Protein AF-A0A3B0RYG4-F1 (afdb_monomer_lite)

Secondary structure (DSSP, 8-state):
-B--EEEEEBPTTSEEEPPHHHHHHTTT-TTSEEEEEE-TTSSSEEEE-HHHHHHHHHHHHTT-TT-HHHHHHIIIIIIT-EEEE--TTSEEE--HHHHHHTT-SSEEEEEE-BS-EEEEEGGGHHHHHHHHHHHHHHHTTSHHHHHHTT-TTHHHHHHHT-HHHHHHHH----

InterPro domains:
  IPR003444 Transcriptional regulator MraZ [MF_01008] (1-163)
  IPR003444 Transcriptional regulator MraZ [PTHR34701] (1-147)
  IPR007159 SpoVT-AbrB domain [PS51740] (5-58)
  IPR007159 SpoVT-AbrB domain [PS51740] (81-124)
  IPR020603 MraZ domain [PF02381] (78-132)
  IPR035642 MraZ, N-terminal [cd16320] (3-63)
  IPR035644 MraZ, C-terminal [cd16321] (77-132)
  IPR037914 SpoVT-AbrB domain superfamily [SSF89447] (1-137)
  IPR038619 MraZ superfamily [G3DSA:3.40.1550.20] (1-143)

Radius of gyration: 18.07 Å; chains: 1; bounding box: 39×47×50 Å

Structure (mmCIF, N/CA/C/O backbone):
data_AF-A0A3B0RYG4-F1
#
_entry.id   AF-A0A3B0RYG4-F1
#
loop_
_atom_site.group_PDB
_atom_site.id
_atom_site.type_symbol
_atom_site.label_atom_id
_atom_site.label_alt_id
_atom_site.label_comp_id
_atom_site.label_asym_id
_atom_site.label_entity_id
_atom_site.label_seq_id
_atom_site.pdbx_PDB_ins_code
_atom_site.Cartn_x
_atom_site.Cartn_y
_atom_site.Cartn_z
_atom_site.occupancy
_atom_site.B_iso_or_equiv
_atom_site.auth_seq_id
_atom_site.auth_comp_id
_atom_site.auth_asym_id
_atom_site.auth_atom_id
_atom_site.pdbx_PDB_model_num
ATOM 1 N N . MET A 1 1 ? -9.842 -7.955 -8.993 1.00 92.12 1 MET A N 1
ATOM 2 C CA . MET A 1 1 ? -9.157 -6.671 -9.246 1.00 92.12 1 MET A CA 1
ATOM 3 C C . MET A 1 1 ? -9.523 -5.687 -8.142 1.00 92.12 1 MET A C 1
ATOM 5 O O . MET A 1 1 ? -10.705 -5.576 -7.839 1.00 92.12 1 MET A O 1
ATOM 9 N N . PHE A 1 2 ? -8.548 -5.007 -7.539 1.00 97.50 2 PHE A N 1
ATOM 10 C CA . PHE A 1 2 ? -8.766 -3.972 -6.526 1.00 97.50 2 PHE A CA 1
ATOM 11 C C . PHE A 1 2 ? -9.125 -2.642 -7.195 1.00 97.50 2 PHE A C 1
ATOM 13 O O . PHE A 1 2 ? -8.324 -2.067 -7.930 1.00 97.50 2 PHE A O 1
ATOM 20 N N . ILE A 1 3 ? -10.334 -2.157 -6.937 1.00 97.00 3 ILE A N 1
ATOM 21 C CA . ILE A 1 3 ? -10.859 -0.879 -7.437 1.00 97.00 3 ILE A CA 1
ATOM 22 C C . ILE A 1 3 ? -11.580 -0.156 -6.306 1.00 97.00 3 ILE A C 1
ATOM 24 O O . ILE A 1 3 ? -11.912 -0.792 -5.309 1.00 97.00 3 ILE A O 1
ATOM 28 N N . SER A 1 4 ? -11.908 1.124 -6.498 1.00 96.31 4 SER A N 1
ATOM 29 C CA . SER A 1 4 ? -12.514 2.035 -5.508 1.00 96.31 4 SER A CA 1
ATOM 30 C C . SER A 1 4 ? -11.571 2.493 -4.396 1.00 96.31 4 SER A C 1
ATOM 32 O O . SER A 1 4 ? -10.550 1.859 -4.121 1.00 96.31 4 SER A O 1
ATOM 34 N N . THR A 1 5 ? -11.958 3.597 -3.758 1.00 97.56 5 THR A N 1
ATOM 35 C CA . THR A 1 5 ? -11.273 4.211 -2.621 1.00 97.56 5 THR A CA 1
ATOM 36 C C . THR A 1 5 ? -12.175 4.155 -1.392 1.00 97.56 5 THR A C 1
ATOM 38 O O . THR A 1 5 ? -13.369 4.431 -1.500 1.00 97.56 5 THR A O 1
ATOM 41 N N . SER A 1 6 ? -11.638 3.794 -0.223 1.00 97.75 6 SER A N 1
ATOM 42 C CA . SER A 1 6 ? -12.413 3.799 1.030 1.00 97.75 6 SER A CA 1
ATOM 43 C C . SER A 1 6 ? -11.548 4.057 2.260 1.00 97.75 6 SER A C 1
ATOM 45 O O . SER A 1 6 ? -10.409 3.599 2.338 1.00 97.75 6 SER A O 1
ATOM 47 N N . GLU A 1 7 ? -12.107 4.780 3.226 1.00 98.19 7 GLU A N 1
ATOM 48 C CA . GLU A 1 7 ? -11.446 5.158 4.475 1.00 98.19 7 GLU A CA 1
ATOM 49 C C . GLU A 1 7 ? -11.857 4.229 5.625 1.00 98.19 7 GLU A C 1
ATOM 51 O O . GLU A 1 7 ? -13.032 3.890 5.774 1.00 98.19 7 GLU A O 1
ATOM 56 N N . HIS A 1 8 ? -10.889 3.841 6.458 1.00 98.31 8 HIS A N 1
ATOM 57 C CA . HIS A 1 8 ? -11.088 2.958 7.606 1.00 98.31 8 HIS A CA 1
ATOM 58 C C . HIS A 1 8 ? -10.307 3.458 8.821 1.00 98.31 8 HIS A C 1
ATOM 60 O O . HIS A 1 8 ? -9.165 3.903 8.707 1.00 98.31 8 HIS A O 1
ATOM 66 N N . GLY A 1 9 ? -10.914 3.368 10.005 1.00 98.38 9 GLY A N 1
ATOM 67 C CA . GLY A 1 9 ? -10.249 3.711 11.261 1.00 98.38 9 GLY A CA 1
ATOM 68 C C . GLY A 1 9 ? -9.142 2.718 11.629 1.00 98.38 9 GLY A C 1
ATOM 69 O O . GLY A 1 9 ? -9.261 1.517 11.381 1.00 98.38 9 GLY A O 1
ATOM 70 N N . VAL A 1 10 ? -8.086 3.232 12.253 1.00 98.50 10 VAL A N 1
ATOM 71 C CA . VAL A 1 10 ? -6.998 2.464 12.864 1.00 98.50 10 VAL A CA 1
ATOM 72 C C . VAL A 1 10 ? -7.269 2.404 14.361 1.00 98.50 10 VAL A C 1
ATOM 74 O O . VAL A 1 10 ? -7.387 3.440 15.016 1.00 98.50 10 VAL A O 1
ATOM 77 N N . ASP A 1 11 ? -7.410 1.200 14.908 1.00 97.38 11 ASP A N 1
ATOM 78 C CA . ASP A 1 11 ? -7.663 1.041 16.340 1.00 97.38 11 ASP A CA 1
ATOM 79 C C . ASP A 1 11 ? -6.377 1.087 17.187 1.00 97.38 11 ASP A C 1
ATOM 81 O O . ASP A 1 11 ? -5.258 1.097 16.675 1.00 97.38 11 ASP A O 1
ATOM 85 N N . ALA A 1 12 ? -6.528 1.080 18.515 1.00 96.56 12 ALA A N 1
ATOM 86 C CA . ALA A 1 12 ? -5.410 1.147 19.462 1.00 96.56 12 ALA A CA 1
ATOM 87 C C . ALA A 1 12 ? -4.418 -0.034 19.372 1.00 96.56 12 ALA A C 1
ATOM 89 O O . ALA A 1 12 ? -3.335 0.028 19.950 1.00 96.56 12 ALA A O 1
ATOM 90 N N . LYS A 1 13 ? -4.780 -1.116 18.673 1.00 97.56 13 LYS A N 1
ATOM 91 C CA . LYS A 1 13 ? -3.918 -2.275 18.409 1.00 97.56 13 LYS A CA 1
ATOM 92 C C . LYS A 1 13 ? -3.347 -2.242 16.989 1.00 97.56 13 LYS A C 1
ATOM 94 O O . LYS A 1 13 ? -2.873 -3.268 16.512 1.00 97.56 13 LYS A O 1
ATOM 99 N N . ASN A 1 14 ? -3.388 -1.087 16.322 1.00 98.00 14 ASN A N 1
ATOM 100 C CA . ASN A 1 14 ? -2.971 -0.894 14.934 1.00 98.00 14 ASN A CA 1
ATOM 101 C C . ASN A 1 14 ? -3.767 -1.750 13.937 1.00 98.00 14 ASN A C 1
ATOM 103 O O . ASN A 1 14 ? -3.259 -2.083 12.861 1.00 98.00 14 ASN A O 1
ATOM 107 N N . ARG A 1 15 ? -5.002 -2.142 14.283 1.00 98.25 15 ARG A N 1
ATOM 108 C CA . ARG A 1 15 ? -5.839 -2.918 13.370 1.00 98.25 15 ARG A CA 1
ATOM 109 C C . ARG A 1 15 ? -6.651 -2.013 12.469 1.00 98.25 15 ARG A C 1
ATOM 111 O O . ARG A 1 15 ? -7.201 -1.012 12.926 1.00 98.25 15 ARG A O 1
ATOM 118 N N . VAL A 1 16 ? -6.766 -2.417 11.210 1.00 98.44 16 VAL A N 1
ATOM 119 C CA . VAL A 1 16 ? -7.515 -1.694 10.179 1.00 98.44 16 VAL A CA 1
ATOM 120 C C . VAL A 1 16 ? -8.401 -2.673 9.425 1.00 98.44 16 VAL A C 1
ATOM 122 O O . VAL A 1 16 ? -7.955 -3.761 9.057 1.00 98.44 16 VAL A O 1
ATOM 125 N N . SER A 1 17 ? -9.657 -2.296 9.197 1.00 98.38 17 SER A N 1
ATOM 126 C CA . SER A 1 17 ? -10.571 -3.059 8.346 1.00 98.38 17 SER A CA 1
ATOM 127 C C . SER A 1 17 ? -10.122 -2.987 6.893 1.00 98.38 17 SER A C 1
ATOM 129 O O . SER A 1 17 ? -9.985 -1.902 6.337 1.00 98.38 17 SER A O 1
ATOM 131 N N . VAL A 1 18 ? -9.919 -4.144 6.265 1.00 98.25 18 VAL A N 1
ATOM 132 C CA . VAL A 1 18 ? -9.677 -4.203 4.818 1.00 98.25 18 VAL A CA 1
ATOM 133 C C . VAL A 1 18 ? -11.028 -4.131 4.106 1.00 98.25 18 VAL A C 1
ATOM 135 O O . VAL A 1 18 ? -11.957 -4.801 4.560 1.00 98.25 18 VAL A O 1
ATOM 138 N N . PRO A 1 19 ? -11.199 -3.363 3.015 1.00 98.25 19 PRO A N 1
ATOM 139 C CA . PRO A 1 19 ? -12.491 -3.239 2.342 1.00 98.25 19 PRO A CA 1
ATOM 140 C C . PRO A 1 19 ? -13.082 -4.603 1.963 1.00 98.25 19 PRO A C 1
ATOM 142 O O . PRO A 1 19 ? -12.374 -5.486 1.476 1.00 98.25 19 PRO A O 1
ATOM 145 N N . ALA A 1 20 ? -14.392 -4.792 2.148 1.00 97.38 20 ALA A N 1
ATOM 146 C CA . ALA A 1 20 ? -15.041 -6.074 1.848 1.00 97.38 20 ALA A CA 1
ATOM 147 C C . ALA A 1 20 ? -14.882 -6.480 0.372 1.00 97.38 20 ALA A C 1
ATOM 149 O O . ALA A 1 20 ? -14.663 -7.654 0.076 1.00 97.38 20 ALA A O 1
ATOM 150 N N . SER A 1 21 ? -14.920 -5.504 -0.541 1.00 97.38 21 SER A N 1
ATOM 151 C CA . SER A 1 21 ? -14.644 -5.701 -1.967 1.00 97.38 21 SER A CA 1
ATOM 152 C C . SER A 1 21 ? -13.215 -6.184 -2.226 1.00 97.38 21 SER A C 1
ATOM 154 O O . SER A 1 21 ? -13.008 -6.994 -3.120 1.00 97.38 21 SER A O 1
ATOM 156 N N . TYR A 1 22 ? -12.235 -5.760 -1.425 1.00 97.75 22 TYR A N 1
ATOM 157 C CA . TYR A 1 22 ? -10.838 -6.177 -1.574 1.00 97.75 22 TYR A CA 1
ATOM 158 C C . TYR A 1 22 ? -10.649 -7.594 -1.044 1.00 97.75 22 TYR A C 1
ATOM 160 O O . TYR A 1 22 ? -10.038 -8.420 -1.711 1.00 97.75 22 TYR A O 1
ATOM 168 N N . ARG A 1 23 ? -11.254 -7.918 0.106 1.00 96.94 23 ARG A N 1
ATOM 169 C CA . ARG A 1 23 ? -11.275 -9.301 0.609 1.00 96.94 23 ARG A CA 1
ATOM 170 C C . ARG A 1 23 ? -11.953 -10.252 -0.377 1.00 96.94 23 ARG A C 1
ATOM 172 O O . ARG A 1 23 ? -11.516 -11.381 -0.540 1.00 96.94 23 ARG A O 1
ATOM 179 N N . ALA A 1 24 ? -12.991 -9.798 -1.084 1.00 95.88 24 ALA A N 1
ATOM 180 C CA . ALA A 1 24 ? -13.630 -10.597 -2.127 1.00 95.88 24 ALA A CA 1
ATOM 181 C C . ALA A 1 24 ? -12.682 -10.924 -3.297 1.00 95.88 24 ALA A C 1
ATOM 183 O O . ALA A 1 24 ? -12.781 -12.014 -3.850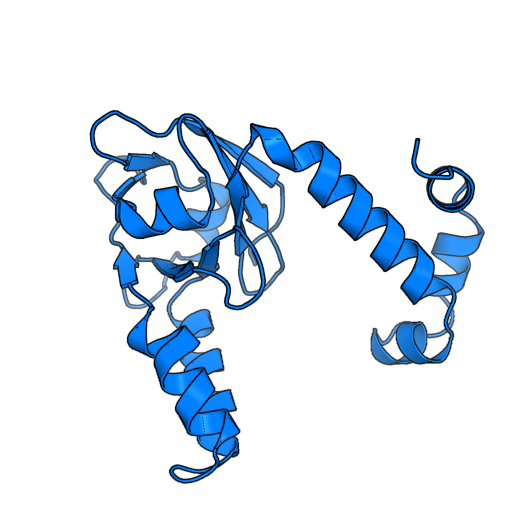 1.00 95.88 24 ALA A O 1
ATOM 184 N N . VAL A 1 25 ? -11.751 -10.024 -3.639 1.00 95.19 25 VAL A N 1
ATOM 185 C CA . VAL A 1 25 ? -10.721 -10.261 -4.670 1.00 95.19 25 VAL A CA 1
ATOM 186 C C . VAL A 1 25 ? -9.719 -11.335 -4.245 1.00 95.19 25 VAL A C 1
ATOM 188 O O . VAL A 1 25 ? -9.206 -12.042 -5.103 1.00 95.19 25 VAL A O 1
ATOM 191 N N . LEU A 1 26 ? -9.466 -11.468 -2.943 1.00 94.69 26 LEU A N 1
ATOM 192 C CA . LEU 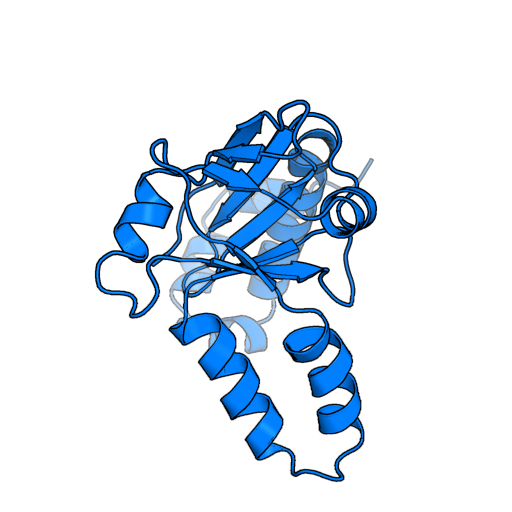A 1 26 ? -8.531 -12.441 -2.369 1.00 94.69 26 LEU A CA 1
ATOM 193 C C . LEU A 1 26 ? -9.166 -13.820 -2.142 1.00 94.69 26 LEU A C 1
ATOM 195 O O . LEU A 1 26 ? -8.502 -14.741 -1.680 1.00 94.69 26 LEU A O 1
ATOM 199 N N . ARG A 1 27 ? -10.451 -14.002 -2.471 1.00 90.50 27 ARG A N 1
ATOM 200 C CA . ARG A 1 27 ? -11.088 -15.320 -2.381 1.00 90.50 27 ARG A CA 1
ATOM 201 C C . ARG A 1 27 ? -10.392 -16.293 -3.329 1.00 90.50 27 ARG A C 1
ATOM 203 O O . ARG A 1 27 ? -10.381 -16.077 -4.537 1.00 90.50 27 ARG A O 1
ATOM 210 N N . GLY A 1 28 ? -9.866 -17.381 -2.775 1.00 85.06 28 GLY A N 1
ATOM 211 C CA . GLY A 1 28 ? -9.087 -18.366 -3.529 1.00 85.06 28 GLY A CA 1
ATOM 212 C C . GLY A 1 28 ? -7.600 -18.025 -3.649 1.00 85.06 28 GLY A C 1
ATOM 213 O O . GLY A 1 28 ? -6.869 -18.783 -4.281 1.00 85.06 28 GLY A O 1
ATOM 214 N N . ASP A 1 29 ? -7.142 -16.929 -3.034 1.00 91.19 29 ASP A N 1
ATOM 215 C CA . ASP A 1 29 ? -5.719 -16.702 -2.791 1.00 91.19 29 ASP A CA 1
ATOM 216 C C . ASP A 1 29 ? -5.180 -17.815 -1.861 1.00 91.19 29 ASP A C 1
ATOM 218 O O . ASP A 1 29 ? -5.854 -18.149 -0.880 1.00 91.19 29 ASP A O 1
ATOM 222 N N . PRO A 1 30 ? -3.999 -18.405 -2.136 1.00 90.50 30 PRO A N 1
ATOM 223 C CA . PRO A 1 30 ? -3.454 -19.522 -1.358 1.00 90.50 30 PRO A CA 1
ATOM 224 C C . PRO A 1 30 ? -3.335 -19.280 0.149 1.00 90.50 30 PRO A C 1
ATOM 226 O O . PRO A 1 30 ? -3.323 -20.242 0.919 1.00 90.50 30 PRO A O 1
ATOM 229 N N . HIS A 1 31 ? -3.213 -18.020 0.571 1.00 90.62 31 HIS A N 1
ATOM 230 C CA . HIS A 1 31 ? -2.931 -17.678 1.963 1.00 90.62 31 HIS A CA 1
ATOM 231 C C . HIS A 1 31 ? -4.045 -16.905 2.667 1.00 90.62 31 HIS A C 1
ATOM 233 O O . HIS A 1 31 ? -3.896 -16.662 3.862 1.00 90.62 31 HIS A O 1
ATOM 239 N N . ASP A 1 32 ? -5.114 -16.515 1.957 1.00 91.12 32 ASP A N 1
ATOM 240 C CA . ASP A 1 32 ? -6.175 -15.622 2.460 1.00 91.12 32 ASP A CA 1
ATOM 241 C C . ASP A 1 32 ? -5.606 -14.470 3.314 1.00 91.12 32 ASP A C 1
ATOM 243 O O . ASP A 1 32 ? -5.990 -14.228 4.458 1.00 91.12 32 ASP A O 1
ATOM 247 N N . ALA A 1 33 ? -4.590 -13.803 2.768 1.00 96.00 33 ALA A N 1
ATOM 248 C CA . ALA A 1 33 ? -3.808 -12.780 3.444 1.00 96.00 33 ALA A CA 1
ATOM 249 C C . ALA A 1 33 ? -3.462 -11.661 2.462 1.00 96.00 33 ALA A C 1
ATOM 251 O O . ALA A 1 33 ? -3.630 -11.790 1.247 1.00 96.00 33 ALA A O 1
ATOM 252 N N . ILE A 1 34 ? -2.939 -10.559 2.992 1.00 98.12 34 ILE A N 1
ATOM 253 C CA . ILE A 1 34 ? -2.325 -9.519 2.165 1.00 98.12 34 ILE A CA 1
ATOM 254 C C . ILE A 1 34 ? -0.834 -9.419 2.440 1.00 98.12 34 ILE A C 1
ATOM 256 O O . ILE A 1 34 ? -0.368 -9.673 3.549 1.00 98.12 34 ILE A O 1
ATOM 260 N N . TYR A 1 35 ? -0.097 -8.954 1.445 1.00 98.56 35 TYR A N 1
ATOM 261 C CA . TYR A 1 35 ? 1.283 -8.518 1.593 1.00 98.56 35 TYR A CA 1
ATOM 262 C C . TYR A 1 35 ? 1.315 -7.001 1.585 1.00 98.56 35 TYR A C 1
ATOM 264 O O . TYR A 1 35 ? 0.728 -6.396 0.692 1.00 98.56 35 TYR A O 1
ATOM 272 N N . LEU A 1 36 ? 1.988 -6.399 2.567 1.00 98.56 36 LEU A N 1
ATOM 273 C CA . LEU A 1 36 ? 2.226 -4.957 2.637 1.00 98.56 36 LEU A CA 1
ATOM 274 C C . LEU A 1 36 ? 3.720 -4.651 2.728 1.00 98.56 36 LEU A C 1
ATOM 276 O O . LEU A 1 36 ? 4.446 -5.357 3.428 1.00 98.56 36 LEU A O 1
ATOM 280 N N . PHE A 1 37 ? 4.151 -3.549 2.119 1.00 98.56 37 PHE A N 1
ATOM 281 C CA . PHE A 1 37 ? 5.451 -2.928 2.384 1.00 98.56 37 PHE A CA 1
ATOM 282 C C . PHE A 1 37 ? 5.367 -1.392 2.296 1.00 98.56 37 PHE A C 1
ATOM 284 O O . PHE A 1 37 ? 4.454 -0.859 1.658 1.00 98.56 37 PHE A O 1
ATOM 291 N N . PRO A 1 38 ? 6.290 -0.654 2.940 1.00 98.38 38 PRO A N 1
ATOM 292 C CA . PRO A 1 38 ? 6.401 0.792 2.781 1.00 98.38 38 PRO A CA 1
ATOM 293 C C . PRO A 1 38 ? 6.910 1.139 1.381 1.00 98.38 38 PRO A C 1
ATOM 295 O O . PRO A 1 38 ? 7.940 0.619 0.958 1.00 98.38 38 PRO A O 1
ATOM 298 N N . HIS A 1 39 ? 6.225 2.029 0.666 1.00 96.44 39 HIS A N 1
ATOM 299 C CA . HIS A 1 39 ? 6.668 2.418 -0.670 1.00 96.44 39 HIS A CA 1
ATOM 300 C C . HIS A 1 39 ? 8.040 3.112 -0.625 1.00 96.44 39 HIS A C 1
ATOM 302 O O . HIS A 1 39 ? 8.275 3.983 0.216 1.00 96.44 39 HIS A O 1
ATOM 308 N N . PHE A 1 40 ? 8.932 2.772 -1.559 1.00 90.00 40 PHE A N 1
ATOM 309 C CA . PHE A 1 40 ? 10.338 3.205 -1.557 1.00 90.00 40 PHE A CA 1
ATOM 310 C C . PHE A 1 40 ? 10.553 4.688 -1.901 1.00 90.00 40 PHE A C 1
ATOM 312 O O . PHE A 1 40 ? 11.623 5.225 -1.632 1.00 90.00 40 PHE A O 1
ATOM 319 N N . SER A 1 41 ? 9.553 5.371 -2.468 1.00 87.19 41 SER A N 1
ATOM 320 C CA . SER A 1 41 ? 9.644 6.804 -2.808 1.00 87.19 41 SER A CA 1
ATOM 321 C C . SER A 1 41 ? 8.547 7.685 -2.206 1.00 87.19 41 SER A C 1
ATOM 323 O O . SER A 1 41 ? 8.533 8.890 -2.448 1.00 87.19 41 SER A O 1
ATOM 325 N N . GLY A 1 42 ? 7.617 7.130 -1.418 1.00 92.56 42 GLY A N 1
ATOM 326 C CA . GLY A 1 42 ? 6.476 7.900 -0.921 1.00 92.56 42 GLY A CA 1
ATOM 327 C C . GLY A 1 42 ? 5.958 7.462 0.441 1.00 92.56 42 GLY A C 1
ATOM 328 O O . GLY A 1 42 ? 6.197 6.348 0.896 1.00 92.56 42 GLY A O 1
ATOM 329 N N . GLN A 1 43 ? 5.222 8.365 1.095 1.00 96.44 43 GLN A N 1
ATOM 330 C CA . GLN A 1 43 ? 4.648 8.169 2.433 1.00 96.44 43 GLN A CA 1
ATOM 331 C C . GLN A 1 43 ? 3.329 7.386 2.374 1.00 96.44 43 GLN A C 1
ATOM 333 O O . GLN A 1 43 ? 2.274 7.887 2.757 1.00 96.44 43 GLN A O 1
ATOM 338 N N . TYR A 1 44 ? 3.386 6.161 1.865 1.00 97.88 44 TYR A N 1
ATOM 339 C CA . TYR A 1 44 ? 2.250 5.247 1.789 1.00 97.88 44 TYR A CA 1
ATOM 340 C C . TYR A 1 44 ? 2.724 3.795 1.819 1.00 97.88 44 TYR A C 1
ATOM 342 O O . TYR A 1 44 ? 3.920 3.514 1.709 1.00 97.88 44 TYR A O 1
ATOM 350 N N . LEU A 1 45 ? 1.777 2.877 1.994 1.00 98.62 45 LEU A N 1
ATOM 351 C CA . LEU A 1 45 ? 2.021 1.442 1.874 1.00 98.62 45 LEU A CA 1
ATOM 352 C C . LEU A 1 45 ? 1.489 0.944 0.540 1.00 98.62 45 LEU A C 1
ATOM 354 O O . LEU A 1 45 ? 0.469 1.439 0.060 1.00 98.62 45 LEU A O 1
ATOM 358 N N . GLU A 1 46 ? 2.139 -0.067 -0.011 1.00 98.31 46 GLU A N 1
ATOM 359 C CA . GLU A 1 46 ? 1.660 -0.797 -1.178 1.00 98.31 46 GLU A CA 1
ATOM 360 C C . GLU A 1 46 ? 1.306 -2.227 -0.780 1.00 98.31 46 GLU A C 1
ATOM 362 O O . GLU A 1 46 ? 1.946 -2.803 0.107 1.00 98.31 46 GLU A O 1
ATOM 367 N N . GLY A 1 47 ? 0.269 -2.786 -1.404 1.00 98.06 47 GLY A N 1
ATOM 368 C CA . GLY A 1 47 ? -0.181 -4.122 -1.070 1.00 98.06 47 GLY A CA 1
ATOM 369 C C . GLY A 1 47 ? -1.027 -4.841 -2.102 1.00 98.06 47 GLY A C 1
ATOM 370 O O . GLY A 1 47 ? -1.529 -4.265 -3.063 1.00 98.06 47 GLY A O 1
ATOM 371 N N . GLY A 1 48 ? -1.208 -6.134 -1.864 1.00 98.00 48 GLY A N 1
ATOM 372 C CA . GLY A 1 48 ? -1.984 -7.034 -2.709 1.00 98.00 48 GLY A CA 1
ATOM 373 C C . GLY A 1 48 ? -2.023 -8.447 -2.130 1.00 98.00 48 GLY A C 1
ATOM 374 O O . GLY A 1 48 ? -1.588 -8.667 -0.999 1.00 98.00 48 GLY A O 1
ATOM 375 N N . GLY A 1 49 ? -2.558 -9.391 -2.905 1.00 97.38 49 GLY A N 1
ATOM 376 C CA . GLY A 1 49 ? -2.524 -10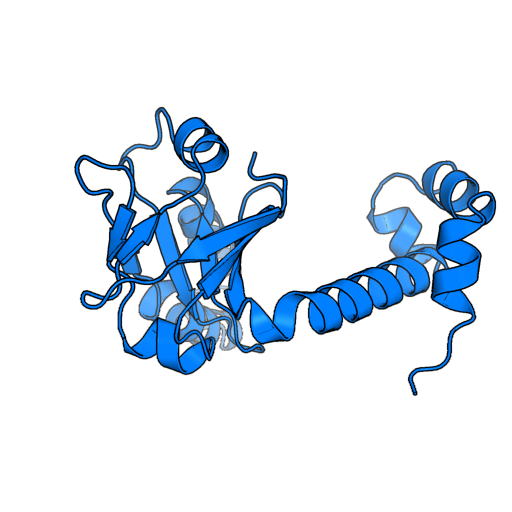.823 -2.576 1.00 97.38 49 GLY A CA 1
ATOM 377 C C . GLY A 1 49 ? -1.186 -11.486 -2.916 1.00 97.38 49 GLY A C 1
ATOM 378 O O . GLY A 1 49 ? -0.202 -10.813 -3.229 1.00 97.38 49 GLY A O 1
ATOM 379 N N . GLU A 1 50 ? -1.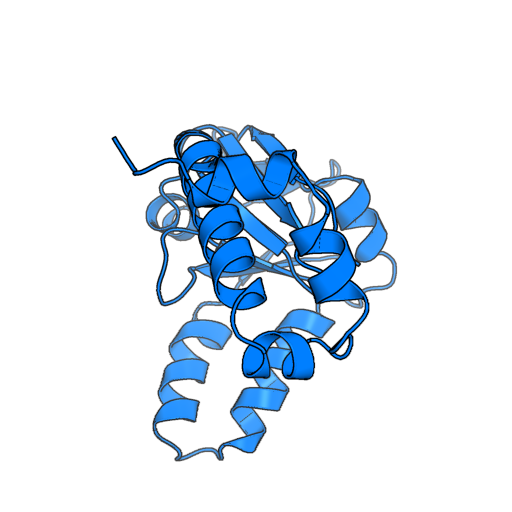155 -12.814 -2.922 1.00 96.81 50 GLU A N 1
ATOM 380 C CA . GLU A 1 50 ? 0.031 -13.615 -3.249 1.00 96.81 50 GLU A CA 1
ATOM 381 C C . GLU A 1 50 ? 0.563 -13.308 -4.654 1.00 96.81 50 GLU A C 1
ATOM 383 O O . GLU A 1 50 ? 1.760 -13.106 -4.854 1.00 96.81 50 GLU A O 1
ATOM 388 N N . LEU A 1 51 ? -0.331 -13.184 -5.640 1.00 95.12 51 LEU A N 1
ATOM 389 C CA . LEU A 1 51 ? 0.069 -12.888 -7.019 1.00 95.12 51 LEU A CA 1
ATOM 390 C C . LEU A 1 51 ? 0.854 -11.571 -7.129 1.00 95.12 51 LEU A C 1
ATOM 392 O O . LEU A 1 51 ? 1.783 -11.466 -7.925 1.00 95.12 51 LEU A O 1
ATOM 396 N N . PHE A 1 52 ? 0.504 -10.576 -6.313 1.00 96.38 52 PHE A N 1
ATOM 397 C CA . PHE A 1 52 ? 1.166 -9.276 -6.306 1.00 96.38 52 PHE A CA 1
ATOM 398 C C . PHE A 1 52 ? 2.628 -9.381 -5.853 1.00 96.38 52 PHE A C 1
ATOM 400 O O . PHE A 1 52 ? 3.520 -8.875 -6.535 1.00 96.38 52 PHE A O 1
ATOM 407 N N . ILE A 1 53 ? 2.900 -10.080 -4.746 1.00 96.94 53 ILE A N 1
ATOM 408 C CA . ILE A 1 53 ? 4.279 -10.228 -4.263 1.00 96.94 53 ILE A CA 1
ATOM 409 C C . ILE A 1 53 ? 5.095 -11.177 -5.153 1.00 96.94 53 ILE A C 1
ATOM 411 O O . ILE A 1 53 ? 6.288 -10.954 -5.372 1.00 96.94 53 ILE A O 1
ATOM 415 N N . GLN A 1 54 ? 4.450 -12.190 -5.743 1.00 97.19 54 GLN A N 1
ATOM 416 C CA . GLN A 1 54 ? 5.093 -13.077 -6.715 1.00 97.19 54 GLN A CA 1
ATOM 417 C C . GLN A 1 54 ? 5.490 -12.341 -7.996 1.00 97.19 54 GLN A C 1
ATOM 419 O O . GLN A 1 54 ? 6.551 -12.630 -8.549 1.00 97.19 54 GLN A O 1
ATOM 424 N N . GLN A 1 55 ? 4.695 -11.363 -8.441 1.00 96.50 55 GLN A N 1
ATOM 425 C CA . GLN A 1 55 ? 5.042 -10.531 -9.591 1.00 96.50 55 GLN A CA 1
ATOM 426 C C . GLN A 1 55 ? 6.313 -9.715 -9.318 1.00 96.50 55 GLN A C 1
ATOM 428 O O . GLN A 1 55 ? 7.247 -9.774 -10.115 1.00 96.50 55 GLN A O 1
ATOM 433 N N . TYR A 1 56 ? 6.412 -9.064 -8.151 1.00 95.94 56 TYR A N 1
ATOM 434 C CA . TYR A 1 56 ? 7.646 -8.383 -7.738 1.00 95.94 56 TYR A CA 1
ATOM 435 C C . TYR A 1 56 ? 8.848 -9.324 -7.720 1.00 95.94 56 TYR A C 1
ATOM 437 O O . TYR A 1 56 ? 9.897 -9.007 -8.279 1.00 95.94 56 TYR A O 1
ATOM 445 N N . ARG A 1 57 ? 8.691 -10.508 -7.118 1.00 96.62 57 ARG A N 1
ATOM 446 C CA . ARG A 1 57 ? 9.748 -11.522 -7.090 1.00 96.62 57 ARG A CA 1
ATOM 447 C C . ARG A 1 57 ? 10.183 -11.927 -8.503 1.00 96.62 57 ARG A C 1
ATOM 449 O O . ARG A 1 57 ? 11.379 -12.059 -8.750 1.00 96.62 57 ARG A O 1
ATOM 456 N N . ALA A 1 58 ? 9.235 -12.134 -9.415 1.00 97.19 58 ALA A N 1
ATOM 457 C CA . ALA A 1 58 ? 9.517 -12.527 -10.791 1.00 97.19 58 ALA A CA 1
ATOM 458 C C . ALA A 1 58 ? 10.219 -11.414 -11.584 1.00 97.19 58 ALA A C 1
ATOM 460 O O . ALA A 1 58 ? 11.180 -11.698 -12.297 1.00 97.19 58 ALA A O 1
ATOM 461 N N . ASP A 1 59 ? 9.778 -10.163 -11.444 1.00 95.75 59 ASP A N 1
ATOM 462 C CA . ASP A 1 59 ? 10.365 -9.025 -12.155 1.00 95.75 59 ASP A CA 1
ATOM 463 C C . ASP A 1 59 ? 11.791 -8.731 -11.678 1.00 95.75 59 ASP A C 1
ATOM 465 O O . ASP A 1 59 ? 12.687 -8.548 -12.501 1.00 95.75 59 ASP A O 1
ATOM 469 N N . ILE A 1 60 ? 12.033 -8.797 -10.366 1.00 95.62 60 ILE A N 1
ATOM 470 C CA . ILE A 1 60 ? 13.375 -8.667 -9.782 1.00 95.62 60 ILE A CA 1
ATOM 471 C C . ILE A 1 60 ? 14.291 -9.795 -10.274 1.00 95.62 60 ILE A C 1
ATOM 473 O O . ILE A 1 60 ? 15.423 -9.546 -10.689 1.00 95.62 60 ILE A O 1
ATOM 477 N N . ALA A 1 61 ? 13.798 -11.037 -10.303 1.00 95.19 61 ALA A N 1
ATOM 478 C CA . ALA A 1 61 ? 14.590 -12.184 -10.742 1.00 95.19 61 ALA A CA 1
ATOM 479 C C . ALA A 1 61 ? 15.061 -12.085 -12.207 1.00 95.19 61 ALA A C 1
ATOM 481 O O . ALA A 1 61 ? 16.084 -12.679 -12.550 1.00 95.19 61 ALA A O 1
ATOM 482 N N . ARG A 1 62 ? 14.359 -11.327 -13.066 1.00 96.69 62 ARG A N 1
ATOM 483 C CA . ARG A 1 62 ? 14.753 -11.105 -14.472 1.00 96.69 62 ARG A CA 1
ATOM 484 C C . ARG A 1 62 ? 15.990 -10.219 -14.632 1.00 96.69 62 ARG A C 1
ATOM 486 O O . ARG A 1 62 ? 16.643 -10.315 -15.665 1.00 96.69 62 ARG A O 1
ATOM 493 N N . LEU A 1 63 ? 16.310 -9.385 -13.643 1.00 94.06 63 LEU A N 1
ATOM 494 C CA . LEU A 1 63 ? 17.491 -8.513 -13.663 1.00 94.06 63 LEU A CA 1
ATOM 495 C C . LEU A 1 63 ? 18.790 -9.298 -13.398 1.00 94.06 63 LEU A C 1
ATOM 497 O O . LEU A 1 63 ? 19.850 -8.934 -13.893 1.00 94.06 63 LEU A O 1
ATOM 501 N N . GLY A 1 64 ? 18.697 -10.425 -12.681 1.00 91.69 64 GLY A N 1
ATOM 502 C CA . GLY A 1 64 ? 19.828 -11.281 -12.320 1.00 91.69 64 GLY A CA 1
ATOM 503 C C . GLY A 1 64 ? 20.364 -11.016 -10.908 1.00 91.69 64 GLY A C 1
ATOM 504 O O . GLY A 1 64 ? 20.353 -9.899 -10.410 1.00 91.69 64 GLY A O 1
ATOM 505 N N . ARG A 1 65 ? 20.868 -12.067 -10.246 1.00 88.69 65 ARG A N 1
ATOM 506 C CA . ARG A 1 65 ? 21.217 -12.065 -8.805 1.00 88.69 65 ARG A CA 1
ATOM 507 C C . ARG A 1 65 ? 22.229 -10.990 -8.376 1.00 88.69 65 ARG A C 1
ATOM 509 O O . ARG A 1 65 ? 22.219 -10.564 -7.226 1.00 88.69 65 ARG A O 1
ATOM 516 N N . TYR A 1 66 ? 23.152 -10.616 -9.256 1.00 93.75 66 TYR A N 1
ATOM 517 C CA . TYR A 1 66 ?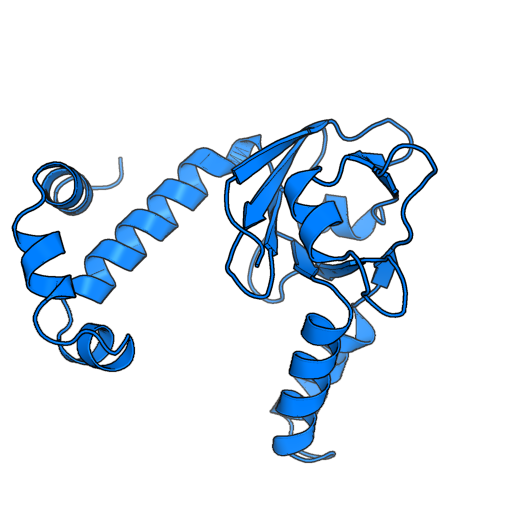 24.218 -9.655 -8.946 1.00 93.75 66 TYR A CA 1
ATOM 518 C C . TYR A 1 66 ? 23.987 -8.286 -9.583 1.00 93.75 66 TYR A C 1
ATOM 520 O O . TYR A 1 66 ? 24.861 -7.426 -9.498 1.00 93.75 66 TYR A O 1
ATOM 528 N N . ASP A 1 67 ? 22.835 -8.083 -10.221 1.00 97.75 67 ASP A N 1
ATOM 529 C CA . ASP A 1 67 ? 22.469 -6.776 -10.738 1.00 97.75 67 ASP A CA 1
ATOM 530 C C . ASP A 1 67 ? 22.221 -5.805 -9.562 1.00 97.75 67 ASP A C 1
ATOM 532 O O . ASP A 1 67 ? 21.486 -6.146 -8.627 1.00 97.75 67 ASP A O 1
ATOM 536 N N . PRO A 1 68 ? 22.831 -4.604 -9.560 1.00 97.62 68 PRO A N 1
ATOM 537 C CA . PRO A 1 68 ? 22.665 -3.651 -8.465 1.00 97.62 68 PRO A CA 1
ATOM 538 C C . PRO A 1 68 ? 21.211 -3.223 -8.225 1.00 97.62 68 PRO A C 1
ATOM 540 O O . PRO A 1 68 ? 20.813 -3.037 -7.073 1.00 97.62 68 PRO A O 1
ATOM 543 N N . LEU A 1 69 ? 20.400 -3.084 -9.282 1.00 94.94 69 LEU A N 1
ATOM 544 C CA . LEU A 1 69 ? 18.982 -2.751 -9.149 1.00 94.94 69 LEU A CA 1
ATOM 545 C C . LEU A 1 69 ? 18.213 -3.924 -8.538 1.00 94.94 69 LEU A C 1
ATOM 547 O O . LEU A 1 69 ? 17.371 -3.694 -7.669 1.00 94.94 69 LEU A O 1
ATOM 551 N N . ALA A 1 70 ? 18.532 -5.164 -8.926 1.00 96.62 70 ALA A N 1
ATOM 552 C CA . ALA A 1 70 ? 17.943 -6.346 -8.298 1.00 96.62 70 ALA A CA 1
ATOM 553 C C . ALA A 1 70 ? 18.181 -6.336 -6.783 1.00 96.62 70 ALA A C 1
ATOM 555 O O . ALA A 1 70 ? 17.222 -6.392 -6.022 1.00 96.62 70 ALA A O 1
ATOM 556 N N . GLN A 1 71 ? 19.429 -6.156 -6.343 1.00 96.69 71 GLN A N 1
ATOM 557 C CA . GLN A 1 71 ? 19.788 -6.163 -4.918 1.00 96.69 71 GLN A CA 1
ATOM 558 C C . GLN A 1 71 ? 19.055 -5.082 -4.114 1.00 96.69 71 GLN A C 1
ATOM 560 O O . GLN A 1 71 ? 18.551 -5.345 -3.019 1.00 96.69 71 GLN A O 1
ATOM 565 N N . VAL A 1 72 ? 18.957 -3.864 -4.658 1.00 96.56 72 VAL A N 1
ATOM 566 C CA . VAL A 1 72 ? 18.222 -2.777 -3.997 1.00 96.56 72 VAL A CA 1
ATOM 567 C C . VAL A 1 72 ? 16.730 -3.104 -3.914 1.00 96.56 72 VAL A C 1
ATOM 569 O O . VAL A 1 72 ? 16.131 -2.920 -2.855 1.00 96.56 72 VAL A O 1
ATOM 572 N N . MET A 1 73 ? 16.130 -3.631 -4.985 1.00 96.00 73 MET A N 1
ATOM 573 C CA . MET A 1 73 ? 14.703 -3.970 -5.014 1.00 96.00 73 MET A CA 1
ATOM 574 C C . MET A 1 73 ? 14.358 -5.188 -4.147 1.00 96.00 73 MET A C 1
ATOM 576 O O . MET A 1 73 ? 13.307 -5.197 -3.504 1.00 96.00 73 ME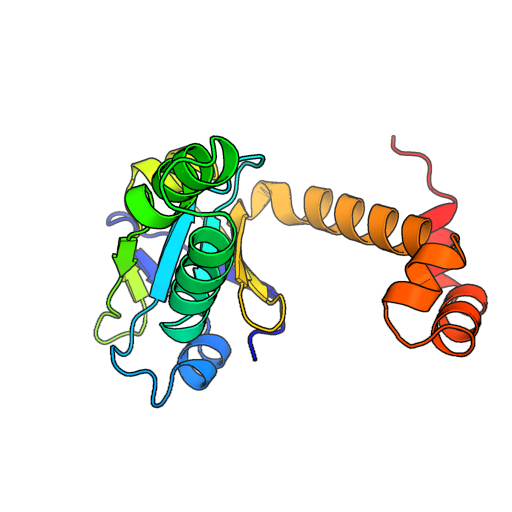T A O 1
ATOM 580 N N . GLU A 1 74 ? 15.242 -6.185 -4.064 1.00 96.75 74 GLU A N 1
ATOM 581 C CA . GLU A 1 74 ? 15.104 -7.326 -3.153 1.00 96.75 74 GLU A CA 1
ATOM 582 C C . GLU A 1 74 ? 14.958 -6.845 -1.710 1.00 96.75 74 GLU A C 1
ATOM 584 O O . GLU A 1 74 ? 14.036 -7.260 -1.011 1.00 96.75 74 GLU A O 1
ATOM 589 N N . VAL A 1 75 ? 15.816 -5.925 -1.263 1.00 96.25 75 VAL A N 1
ATOM 590 C CA . VAL A 1 75 ? 15.755 -5.397 0.106 1.00 96.25 75 VAL A CA 1
ATOM 591 C C . VAL A 1 75 ? 14.572 -4.443 0.284 1.00 96.25 75 VAL A C 1
ATOM 593 O O . VAL A 1 75 ? 13.806 -4.595 1.239 1.00 96.25 75 VAL A O 1
ATOM 596 N N . ALA A 1 76 ? 14.407 -3.480 -0.628 1.00 95.06 76 ALA A N 1
ATOM 597 C CA . ALA A 1 76 ? 13.407 -2.420 -0.513 1.00 95.06 76 ALA A CA 1
ATOM 598 C C . ALA A 1 76 ? 11.964 -2.937 -0.603 1.00 95.06 76 ALA A C 1
ATOM 600 O O . ALA A 1 76 ? 11.080 -2.364 0.031 1.00 95.06 76 ALA A O 1
ATOM 601 N N . VAL A 1 77 ? 11.727 -4.014 -1.360 1.00 95.69 77 VAL A N 1
ATOM 602 C CA . VAL A 1 77 ? 10.394 -4.601 -1.541 1.00 95.69 77 VAL A CA 1
ATOM 603 C C . VAL A 1 77 ? 10.276 -5.929 -0.801 1.00 95.69 77 VAL A C 1
ATOM 605 O O . VAL A 1 77 ? 9.511 -6.025 0.158 1.00 95.69 77 VAL A O 1
ATOM 608 N N . LEU A 1 78 ? 11.036 -6.955 -1.199 1.00 96.62 78 LEU A N 1
ATOM 609 C CA . LEU A 1 78 ? 10.846 -8.316 -0.672 1.00 96.62 78 LEU A CA 1
ATOM 610 C C . LEU A 1 78 ? 11.277 -8.435 0.799 1.00 96.62 78 LEU A C 1
ATOM 612 O O . LEU A 1 78 ? 10.584 -9.066 1.593 1.00 96.62 78 LEU A O 1
ATOM 616 N N . GLY A 1 79 ? 12.385 -7.796 1.184 1.00 97.06 79 GLY A N 1
ATOM 617 C CA . GLY A 1 79 ? 12.868 -7.764 2.568 1.00 97.06 79 GLY A CA 1
ATOM 618 C C . GLY A 1 79 ? 11.965 -6.947 3.499 1.00 97.06 79 GLY A C 1
ATOM 619 O O . GLY A 1 79 ? 11.769 -7.305 4.671 1.00 97.06 79 GLY A O 1
ATOM 620 N N . ALA A 1 80 ? 11.378 -5.873 2.967 1.00 97.19 80 ALA A N 1
ATOM 621 C CA . ALA A 1 80 ? 10.450 -5.012 3.690 1.00 97.19 80 ALA A CA 1
ATOM 622 C C . ALA A 1 80 ? 9.044 -5.618 3.820 1.00 97.19 80 ALA A C 1
ATOM 624 O O . ALA A 1 80 ? 8.351 -5.319 4.793 1.00 97.19 80 ALA A O 1
ATOM 625 N N . ALA A 1 81 ? 8.624 -6.474 2.884 1.00 98.00 81 ALA A N 1
ATOM 626 C CA . ALA A 1 81 ? 7.277 -7.025 2.843 1.00 98.00 81 ALA A CA 1
ATOM 627 C C . ALA A 1 81 ? 6.905 -7.834 4.091 1.00 98.00 81 ALA A C 1
ATOM 629 O O . ALA A 1 81 ? 7.706 -8.563 4.687 1.00 98.00 81 ALA A O 1
ATOM 630 N N . ARG A 1 82 ? 5.640 -7.709 4.491 1.00 98.50 82 ARG A N 1
ATOM 631 C CA . ARG A 1 82 ? 5.029 -8.473 5.578 1.00 98.50 82 ARG A CA 1
ATOM 632 C C . ARG A 1 82 ? 3.695 -9.037 5.114 1.00 98.50 82 ARG A C 1
ATOM 634 O O . ARG A 1 82 ? 2.847 -8.292 4.629 1.00 98.50 82 ARG A O 1
ATOM 641 N N . ARG A 1 83 ? 3.524 -10.347 5.298 1.00 98.12 83 ARG A N 1
ATOM 642 C CA . ARG A 1 83 ? 2.244 -11.042 5.144 1.00 98.12 83 ARG A CA 1
ATOM 643 C C . ARG A 1 83 ? 1.398 -10.781 6.386 1.00 98.12 83 ARG A C 1
ATOM 645 O O . ARG A 1 83 ? 1.868 -11.032 7.495 1.00 98.12 83 ARG A O 1
ATOM 652 N N . LEU A 1 84 ? 0.191 -10.264 6.204 1.00 98.38 84 LEU A N 1
ATOM 653 C CA . LEU A 1 84 ? -0.748 -9.945 7.272 1.00 98.38 84 LEU A CA 1
ATOM 654 C C . LEU A 1 84 ? -2.024 -10.759 7.075 1.00 98.38 84 LEU A C 1
ATOM 656 O O . LEU A 1 84 ? -2.722 -10.600 6.072 1.00 98.38 84 LEU A O 1
ATOM 660 N N . ASP A 1 85 ? -2.309 -11.611 8.052 1.00 97.38 85 ASP A N 1
ATOM 661 C CA . ASP A 1 85 ? -3.515 -12.430 8.093 1.00 97.38 85 ASP A CA 1
ATOM 662 C C . ASP A 1 85 ? -4.732 -11.597 8.523 1.00 97.38 85 ASP A C 1
ATOM 664 O O . ASP A 1 85 ? -4.614 -10.636 9.298 1.00 97.38 85 ASP A O 1
ATOM 668 N N . PHE A 1 86 ? -5.914 -11.983 8.041 1.00 97.38 86 PHE A N 1
ATOM 669 C CA . PHE A 1 86 ? -7.169 -11.412 8.514 1.00 97.38 86 PHE A CA 1
ATOM 670 C C . PHE A 1 86 ? -7.546 -11.964 9.893 1.00 97.38 86 PHE A C 1
ATOM 672 O O . PHE A 1 86 ? -7.436 -13.159 10.161 1.00 97.38 86 PHE A O 1
ATOM 679 N N . ASP A 1 87 ? -8.065 -11.102 10.767 1.00 96.25 87 ASP A N 1
ATOM 680 C CA . ASP A 1 87 ? -8.823 -11.547 11.933 1.00 96.25 87 ASP A CA 1
ATOM 681 C C . ASP A 1 87 ? -10.242 -11.997 11.530 1.00 96.25 87 ASP A C 1
ATOM 683 O O . ASP A 1 87 ? -10.684 -11.817 10.392 1.00 96.25 87 ASP A O 1
ATOM 687 N N . SER A 1 88 ? -11.004 -12.536 12.485 1.00 95.19 88 SER A N 1
ATOM 688 C CA . SER A 1 88 ? -12.380 -13.011 12.259 1.00 95.19 88 SER A CA 1
ATOM 689 C C . SER A 1 88 ? -13.356 -11.938 11.753 1.00 95.19 88 SER A C 1
ATOM 691 O O . SER A 1 88 ? -14.454 -12.264 11.306 1.00 95.19 88 SER A O 1
ATOM 693 N N . THR A 1 89 ? -12.975 -10.660 11.816 1.00 95.38 89 THR A N 1
ATOM 694 C CA . THR A 1 89 ? -13.768 -9.514 11.353 1.00 95.38 89 THR A CA 1
ATOM 695 C C . THR A 1 89 ? -13.244 -8.915 10.043 1.00 95.38 89 THR A C 1
ATOM 697 O O . THR A 1 89 ? -13.784 -7.918 9.562 1.00 95.38 89 THR A O 1
ATOM 700 N N . GLY A 1 90 ? -12.214 -9.516 9.435 1.00 96.38 90 GLY A N 1
ATOM 701 C CA . GLY A 1 90 ? -11.606 -9.033 8.196 1.00 96.38 90 GLY A CA 1
ATOM 702 C C . GLY A 1 90 ? -10.689 -7.822 8.385 1.00 96.38 90 GLY A C 1
ATOM 703 O O . GLY A 1 90 ? -10.502 -7.046 7.441 1.00 96.38 90 GLY A O 1
ATOM 704 N N . ARG A 1 91 ? -10.147 -7.628 9.595 1.00 98.25 91 ARG A N 1
ATOM 705 C CA . ARG A 1 91 ? -9.093 -6.639 9.860 1.00 98.25 91 ARG A CA 1
ATOM 706 C C . ARG A 1 91 ? -7.718 -7.273 9.768 1.00 98.25 91 ARG A C 1
ATOM 708 O O . ARG A 1 91 ? -7.560 -8.458 10.016 1.00 98.25 91 ARG A O 1
ATOM 715 N N . ILE A 1 92 ? -6.724 -6.442 9.518 1.00 98.44 92 ILE A N 1
ATOM 716 C CA . ILE A 1 92 ? -5.300 -6.783 9.594 1.00 98.44 92 ILE A CA 1
ATOM 717 C C . ILE A 1 92 ? -4.662 -6.013 10.746 1.00 98.44 92 ILE A C 1
ATOM 719 O O . ILE A 1 92 ? -5.128 -4.923 11.071 1.00 98.44 92 ILE A O 1
ATOM 723 N N . THR A 1 93 ? -3.581 -6.531 11.330 1.00 98.62 93 THR A N 1
ATOM 724 C CA . THR A 1 93 ? -2.740 -5.762 12.268 1.00 98.62 93 THR A CA 1
ATOM 725 C C . THR A 1 93 ? -1.566 -5.172 11.499 1.00 98.62 93 THR A C 1
ATOM 727 O O . THR A 1 93 ? -0.677 -5.906 11.074 1.00 98.62 93 THR A O 1
ATOM 730 N N . VAL A 1 94 ? -1.552 -3.854 11.307 1.00 98.56 94 VAL A N 1
ATOM 731 C CA . VAL A 1 94 ? -0.484 -3.181 10.558 1.00 98.56 94 VAL A CA 1
ATOM 732 C C . VAL A 1 94 ? 0.713 -2.940 11.488 1.00 98.56 94 VAL A C 1
ATOM 734 O O . VAL A 1 94 ? 0.531 -2.400 12.584 1.00 98.56 94 VAL A O 1
ATOM 737 N N . PRO A 1 95 ? 1.949 -3.304 11.095 1.00 98.50 95 PRO A N 1
ATOM 738 C CA . PRO A 1 95 ? 3.134 -2.991 11.886 1.00 98.50 95 PRO A CA 1
ATOM 739 C C . PRO A 1 95 ? 3.239 -1.491 12.177 1.00 98.50 95 PRO A C 1
ATOM 741 O O . PRO A 1 95 ? 3.050 -0.662 11.287 1.00 98.50 95 PRO A O 1
ATOM 744 N N . LYS A 1 96 ? 3.608 -1.124 13.409 1.00 98.25 96 LYS A N 1
ATOM 745 C CA . LYS A 1 96 ? 3.705 0.287 13.816 1.00 98.25 96 LYS A CA 1
ATOM 746 C C . LYS A 1 96 ? 4.631 1.100 12.899 1.00 98.25 96 LYS A C 1
ATOM 748 O O . LYS A 1 96 ? 4.266 2.191 12.480 1.00 98.25 96 LYS A O 1
ATOM 753 N N . ALA A 1 97 ? 5.769 0.525 12.507 1.00 98.25 97 ALA A N 1
ATOM 754 C CA . ALA A 1 97 ? 6.716 1.156 11.586 1.00 98.25 97 ALA A CA 1
ATOM 755 C C . ALA A 1 97 ? 6.098 1.488 10.211 1.00 98.25 97 ALA A C 1
ATOM 757 O O . ALA A 1 97 ? 6.467 2.480 9.590 1.00 98.25 97 ALA A O 1
ATOM 758 N N . PHE A 1 98 ? 5.130 0.695 9.739 1.00 98.62 98 PHE A N 1
ATOM 759 C CA . PHE A 1 98 ? 4.441 0.952 8.472 1.00 98.62 98 PHE A CA 1
ATOM 760 C C . PHE A 1 98 ? 3.486 2.141 8.606 1.00 98.62 98 PHE A C 1
ATOM 762 O O . PHE A 1 98 ? 3.469 3.023 7.749 1.00 98.62 98 PHE A O 1
ATOM 769 N N . LEU A 1 99 ? 2.743 2.212 9.715 1.00 98.62 99 LEU A N 1
ATOM 770 C CA . LEU A 1 99 ? 1.902 3.370 10.024 1.00 98.62 99 LEU A CA 1
ATOM 771 C C . LEU A 1 99 ? 2.744 4.650 10.162 1.00 98.62 99 LEU A C 1
ATOM 773 O O . LEU A 1 99 ? 2.394 5.684 9.594 1.00 98.62 99 LEU A O 1
ATOM 777 N N . GLU A 1 100 ? 3.890 4.571 10.842 1.00 98.31 100 GLU A N 1
ATOM 778 C CA . GLU A 1 100 ? 4.831 5.688 11.015 1.00 98.31 100 GLU A CA 1
ATOM 779 C C . GLU A 1 100 ? 5.449 6.163 9.684 1.00 98.31 100 GLU A C 1
ATOM 781 O O . GLU A 1 100 ? 5.595 7.376 9.470 1.00 98.31 100 GLU A O 1
ATOM 786 N N . HIS A 1 101 ? 5.775 5.239 8.771 1.00 98.38 101 HIS A N 1
ATOM 787 C CA . HIS A 1 101 ? 6.235 5.551 7.409 1.00 98.38 101 HIS A CA 1
ATOM 788 C C . HIS A 1 101 ? 5.156 6.276 6.605 1.00 98.38 101 HIS A C 1
ATOM 790 O O . HIS A 1 101 ? 5.388 7.371 6.088 1.00 98.38 101 HIS A O 1
ATOM 796 N N . ALA A 1 102 ? 3.952 5.698 6.562 1.00 98.19 102 ALA A N 1
ATOM 797 C CA . ALA A 1 102 ? 2.812 6.229 5.819 1.00 98.19 102 ALA A CA 1
ATOM 798 C C . ALA A 1 102 ? 2.157 7.455 6.483 1.00 98.19 102 ALA A C 1
ATOM 800 O O . ALA A 1 102 ? 1.204 8.022 5.952 1.00 98.19 102 ALA A O 1
ATOM 801 N N . LYS A 1 103 ? 2.658 7.874 7.655 1.00 98.06 103 LYS A N 1
ATOM 802 C CA . LYS A 1 103 ? 2.106 8.962 8.476 1.00 98.06 103 LYS A CA 1
ATOM 803 C C . LYS A 1 103 ? 0.642 8.737 8.854 1.00 98.06 103 LYS A C 1
ATOM 805 O O . LYS A 1 103 ? -0.095 9.702 9.014 1.00 98.06 103 LYS A O 1
ATOM 810 N N . ILE A 1 104 ? 0.222 7.485 9.011 1.00 98.44 104 ILE A N 1
ATOM 811 C CA . ILE A 1 104 ? -1.140 7.107 9.388 1.00 98.44 104 ILE A CA 1
ATOM 812 C C . ILE A 1 104 ? -1.232 7.065 10.916 1.00 98.44 104 ILE A C 1
ATOM 814 O O . ILE A 1 104 ? -0.492 6.329 11.562 1.00 98.44 104 ILE A O 1
ATOM 818 N N . SER A 1 105 ? -2.157 7.832 11.496 1.00 95.31 105 SER A N 1
ATOM 819 C CA . SER A 1 105 ? -2.384 7.849 12.951 1.00 95.31 105 SER A CA 1
ATOM 820 C C . SER A 1 105 ? -3.774 7.350 13.351 1.00 95.31 105 SER A C 1
ATOM 822 O O . SER A 1 105 ? -3.889 6.526 14.252 1.00 95.31 105 SER A O 1
ATOM 824 N N . LYS A 1 106 ? -4.829 7.837 12.687 1.00 97.00 106 LYS A N 1
ATOM 825 C CA . LYS A 1 106 ? -6.229 7.546 13.050 1.00 97.00 106 LYS A CA 1
ATOM 826 C C . LYS A 1 106 ? -7.009 6.834 11.958 1.00 97.00 106 LYS A C 1
ATOM 828 O O . LYS A 1 106 ? -7.884 6.030 12.264 1.00 97.00 106 LYS A O 1
ATOM 833 N N . LYS A 1 107 ? -6.747 7.174 10.699 1.00 98.19 107 LYS A N 1
ATOM 834 C CA . LYS A 1 107 ? -7.539 6.747 9.546 1.00 98.19 107 LYS A CA 1
ATOM 835 C C . LYS A 1 107 ? -6.622 6.429 8.375 1.00 98.19 107 LYS A C 1
ATOM 837 O O . LYS A 1 107 ? -5.686 7.177 8.089 1.00 98.19 107 LYS A O 1
ATOM 842 N N . ALA A 1 108 ? -6.906 5.313 7.726 1.00 98.50 108 ALA A N 1
ATOM 843 C CA . ALA A 1 108 ? -6.194 4.808 6.571 1.00 98.50 108 ALA A CA 1
ATOM 844 C C . ALA A 1 108 ? -7.142 4.784 5.371 1.00 98.50 108 ALA A C 1
ATOM 846 O O . ALA A 1 108 ? -8.268 4.295 5.485 1.00 98.50 108 ALA A O 1
ATOM 847 N N . THR A 1 109 ? -6.677 5.264 4.223 1.00 98.69 109 THR A N 1
ATOM 848 C CA . THR A 1 109 ? -7.447 5.214 2.977 1.00 98.69 109 THR A CA 1
ATOM 849 C C . THR A 1 109 ? -6.870 4.153 2.057 1.00 98.69 109 THR A C 1
ATOM 851 O O . THR A 1 109 ? -5.710 4.244 1.665 1.00 98.69 109 THR A O 1
ATOM 854 N N . PHE A 1 110 ? -7.678 3.154 1.712 1.00 98.69 110 PHE A N 1
ATOM 855 C CA . PHE A 1 110 ? -7.344 2.136 0.720 1.00 98.69 110 PHE A CA 1
ATOM 856 C C . PHE A 1 110 ? -7.689 2.657 -0.670 1.00 98.69 110 PHE A C 1
ATOM 858 O O . PHE A 1 110 ? -8.815 3.113 -0.873 1.00 98.69 110 PHE A O 1
ATOM 865 N N . VAL A 1 111 ? -6.747 2.561 -1.608 1.00 98.44 111 VAL A N 1
ATOM 866 C CA . VAL A 1 111 ? -6.898 3.014 -2.999 1.00 98.44 111 VAL A CA 1
ATOM 867 C C . VAL A 1 111 ? -6.591 1.857 -3.942 1.00 98.44 111 VAL A C 1
ATOM 869 O O . VAL A 1 111 ? -5.489 1.314 -3.924 1.00 98.44 111 VAL A O 1
ATOM 872 N N . GLY A 1 112 ? -7.566 1.461 -4.757 1.00 98.19 112 GLY A N 1
ATOM 873 C CA . GLY A 1 112 ? -7.448 0.305 -5.641 1.00 98.19 112 GLY A CA 1
ATOM 874 C C . GLY A 1 112 ? -6.763 0.677 -6.948 1.00 98.19 112 GLY A C 1
ATOM 875 O O . GLY A 1 112 ? -7.170 1.633 -7.605 1.00 98.19 112 GLY A O 1
ATOM 876 N N . CYS A 1 113 ? -5.751 -0.093 -7.343 1.00 96.69 113 CYS A N 1
ATOM 877 C CA . CYS A 1 113 ? -4.918 0.177 -8.516 1.00 96.69 113 CYS A CA 1
ATOM 878 C C . CYS A 1 113 ? -4.823 -1.051 -9.436 1.00 96.69 113 CYS A C 1
ATOM 880 O O . CYS A 1 113 ? -3.777 -1.341 -10.013 1.00 96.69 113 CYS A O 1
ATOM 882 N N . GLY A 1 114 ? -5.907 -1.818 -9.550 1.00 95.69 114 GLY A N 1
ATOM 883 C CA . GLY A 1 114 ? -5.960 -2.976 -10.431 1.00 95.69 114 GLY A CA 1
ATOM 884 C C . GLY A 1 114 ? -5.457 -4.254 -9.755 1.00 95.69 114 GLY A C 1
ATOM 885 O O . GLY A 1 114 ? -6.191 -4.911 -9.010 1.00 95.69 114 GLY A O 1
ATOM 886 N N . SER A 1 115 ? -4.213 -4.644 -10.034 1.00 94.50 115 SER A N 1
ATOM 887 C CA . SER A 1 115 ? -3.583 -5.851 -9.466 1.00 94.50 115 SER A CA 1
ATOM 888 C C . SER A 1 115 ? -3.137 -5.682 -8.011 1.00 94.50 115 SER A C 1
ATOM 890 O O . SER A 1 115 ? -2.907 -6.668 -7.314 1.00 94.50 115 SER A O 1
ATOM 892 N N . ARG A 1 116 ? -3.060 -4.434 -7.547 1.00 97.31 116 ARG A N 1
ATOM 893 C CA . ARG A 1 116 ? -2.601 -4.031 -6.218 1.00 97.31 116 ARG A CA 1
ATOM 894 C C . ARG A 1 116 ? -3.473 -2.914 -5.652 1.00 97.31 116 ARG A C 1
ATOM 896 O O . ARG A 1 116 ? -4.358 -2.394 -6.334 1.00 97.31 116 ARG A O 1
ATOM 903 N N . PHE A 1 117 ? -3.181 -2.500 -4.433 1.00 98.62 117 PHE A N 1
ATOM 904 C CA . PHE A 1 117 ? -3.748 -1.322 -3.798 1.00 98.62 117 PHE A CA 1
ATOM 905 C C . PHE A 1 117 ? -2.677 -0.549 -3.024 1.00 98.62 117 PHE A C 1
ATOM 907 O O . PHE A 1 117 ? -1.586 -1.053 -2.761 1.00 98.62 117 PHE A O 1
ATOM 914 N N . GLU A 1 118 ? -3.001 0.683 -2.653 1.00 98.50 118 GLU A N 1
ATOM 915 C CA . GLU A 1 118 ? -2.200 1.508 -1.750 1.00 98.50 118 GLU A CA 1
ATOM 916 C C . GLU A 1 118 ? -2.974 1.791 -0.461 1.00 98.50 118 GLU A C 1
ATOM 918 O O . GLU A 1 118 ? -4.207 1.761 -0.445 1.00 98.50 118 GLU A O 1
ATOM 923 N N . ILE A 1 119 ? -2.245 2.078 0.618 1.00 98.62 119 ILE A N 1
ATOM 924 C CA . ILE A 1 119 ? -2.804 2.566 1.880 1.00 98.62 119 ILE A CA 1
ATOM 925 C C . ILE A 1 119 ? -2.174 3.917 2.207 1.00 98.62 119 ILE A C 1
ATOM 927 O O . ILE A 1 119 ? -0.964 4.019 2.426 1.00 98.62 119 ILE A O 1
ATOM 931 N N . TRP A 1 120 ? -3.003 4.955 2.230 1.00 98.44 120 TRP A N 1
ATOM 932 C CA . TRP A 1 120 ? -2.600 6.343 2.443 1.00 98.44 120 TRP A CA 1
ATOM 933 C C . TRP A 1 120 ? -3.024 6.844 3.822 1.00 98.44 120 TRP A C 1
ATOM 935 O O . TRP A 1 120 ? -3.956 6.318 4.435 1.00 98.44 120 TRP A O 1
ATOM 945 N N . ASN A 1 121 ? -2.385 7.922 4.281 1.00 98.19 121 ASN A N 1
ATOM 946 C CA . ASN A 1 121 ? -2.963 8.765 5.322 1.00 98.19 121 ASN A CA 1
ATOM 947 C C . ASN A 1 121 ? -4.210 9.475 4.772 1.00 98.19 121 ASN A C 1
ATOM 949 O O . ASN A 1 121 ? -4.113 10.230 3.803 1.00 98.19 121 ASN A O 1
ATOM 953 N N . ALA A 1 122 ? -5.355 9.252 5.422 1.00 96.88 122 ALA A N 1
ATOM 954 C CA . ALA A 1 122 ? -6.627 9.874 5.066 1.00 96.88 122 ALA A CA 1
ATOM 955 C C . ALA A 1 122 ? -6.567 11.412 5.068 1.00 96.88 122 ALA A C 1
ATOM 957 O O . ALA A 1 122 ? -7.100 12.042 4.159 1.00 96.88 122 ALA A O 1
ATOM 958 N N . ASP A 1 123 ? -5.820 12.017 5.996 1.00 95.62 123 ASP A N 1
ATOM 959 C CA . ASP A 1 123 ? -5.669 13.476 6.098 1.00 95.62 123 ASP A CA 1
ATOM 960 C C . ASP A 1 123 ? -4.940 14.078 4.881 1.00 95.62 123 ASP A C 1
ATOM 962 O O . ASP A 1 123 ? -5.073 15.266 4.597 1.00 95.62 123 ASP A O 1
ATOM 966 N N . LYS A 1 124 ? -4.162 13.266 4.149 1.00 93.00 124 LYS A N 1
ATOM 967 C CA . LYS A 1 124 ? -3.424 13.677 2.942 1.00 93.00 124 LYS A CA 1
ATOM 968 C C . LYS A 1 124 ? -4.058 13.173 1.642 1.00 93.00 124 LYS A C 1
ATOM 970 O O . LYS A 1 124 ? -3.515 13.430 0.567 1.00 93.00 124 LYS A O 1
ATOM 975 N N . GLN A 1 125 ? -5.172 12.438 1.717 1.00 91.94 125 GLN A N 1
ATOM 976 C CA . GLN A 1 125 ? -5.746 11.764 0.552 1.00 91.94 125 GLN A CA 1
ATOM 977 C C . GLN A 1 125 ? -6.166 12.757 -0.531 1.00 91.94 125 GLN A C 1
ATOM 979 O O . GLN A 1 125 ? -5.792 12.557 -1.681 1.00 91.94 125 GLN A O 1
ATOM 984 N N . ALA A 1 126 ? -6.909 13.811 -0.185 1.00 89.75 126 ALA A N 1
ATOM 985 C CA . ALA A 1 126 ? -7.436 14.752 -1.175 1.00 89.75 126 ALA A CA 1
ATOM 986 C C . ALA A 1 126 ? -6.317 15.412 -2.000 1.00 89.75 126 ALA A C 1
ATOM 988 O O . ALA A 1 126 ? -6.388 15.432 -3.227 1.00 89.75 126 ALA A O 1
ATOM 989 N N . THR A 1 127 ? -5.249 15.869 -1.336 1.00 92.56 127 THR A N 1
ATOM 990 C CA . THR A 1 127 ? -4.070 16.453 -1.993 1.00 92.56 127 THR A CA 1
ATOM 991 C C . THR A 1 127 ? -3.407 15.451 -2.931 1.00 92.56 127 THR A C 1
ATOM 993 O O . THR A 1 127 ? -3.230 15.737 -4.111 1.00 92.56 127 THR A O 1
ATOM 996 N N . ARG A 1 128 ? -3.108 14.242 -2.443 1.00 92.81 128 ARG A N 1
ATOM 997 C CA . ARG A 1 128 ? -2.454 13.207 -3.253 1.00 92.81 128 ARG A CA 1
ATOM 998 C C . ARG A 1 128 ? -3.326 12.754 -4.426 1.00 92.81 128 ARG A C 1
ATOM 1000 O O . ARG A 1 128 ? -2.819 12.524 -5.518 1.00 92.81 128 ARG A O 1
ATOM 1007 N N . GLU A 1 129 ? -4.636 12.628 -4.228 1.00 91.81 129 GLU A N 1
ATOM 1008 C CA . GLU A 1 129 ? -5.569 12.298 -5.305 1.00 91.81 129 GLU A CA 1
ATOM 1009 C C . GLU A 1 129 ? -5.582 13.390 -6.378 1.00 91.81 129 GLU A C 1
ATOM 1011 O O . GLU A 1 129 ? -5.541 13.074 -7.568 1.00 91.81 129 GLU A O 1
ATOM 1016 N N . GLN A 1 130 ? -5.598 14.661 -5.974 1.00 91.25 130 GLN A N 1
ATOM 1017 C CA . GLN A 1 130 ? -5.521 15.783 -6.902 1.00 91.25 130 GLN A CA 1
ATOM 1018 C C . GLN A 1 130 ? -4.203 15.775 -7.688 1.00 91.25 130 GLN A C 1
ATOM 1020 O O . GLN A 1 130 ? -4.244 15.867 -8.914 1.00 91.25 130 GLN A O 1
ATOM 1025 N N . GLU A 1 131 ? -3.063 15.587 -7.018 1.00 91.38 131 GLU A N 1
ATOM 1026 C CA . GLU A 1 131 ? -1.746 15.467 -7.661 1.00 91.38 131 GLU A CA 1
ATOM 1027 C C . GLU A 1 131 ? -1.724 14.333 -8.697 1.00 91.38 131 GLU A C 1
ATOM 1029 O O . GLU A 1 131 ? -1.277 14.526 -9.828 1.00 91.38 131 GLU A O 1
ATOM 1034 N N . MET A 1 132 ? -2.252 13.154 -8.348 1.00 91.31 132 MET A N 1
ATOM 1035 C CA . MET A 1 132 ? -2.312 12.011 -9.267 1.00 91.31 132 MET A CA 1
ATOM 1036 C C . MET A 1 132 ? -3.253 12.264 -10.448 1.00 91.31 132 MET A C 1
ATOM 1038 O O . MET A 1 132 ? -2.924 11.898 -11.576 1.00 91.31 132 MET A O 1
ATOM 1042 N N . ARG A 1 133 ? -4.400 12.920 -10.226 1.00 89.81 133 ARG A N 1
ATOM 1043 C CA . ARG A 1 133 ? -5.329 13.298 -11.304 1.00 89.81 133 ARG A CA 1
ATOM 1044 C C . ARG A 1 133 ? -4.710 14.319 -12.254 1.00 89.81 133 ARG A C 1
ATOM 1046 O O . ARG A 1 133 ? -4.849 14.166 -13.464 1.00 89.81 133 ARG A O 1
ATOM 1053 N N . GLN A 1 134 ? -4.007 15.321 -11.730 1.00 87.94 134 GLN A N 1
ATOM 1054 C CA . GLN A 1 134 ? -3.295 16.314 -12.538 1.00 87.94 134 GLN A CA 1
ATOM 1055 C C . GLN A 1 134 ? -2.150 15.675 -13.331 1.00 87.94 134 GLN A C 1
ATOM 1057 O O . GLN A 1 134 ? -2.023 15.920 -14.530 1.00 87.94 134 GLN A O 1
ATOM 1062 N N . ALA A 1 135 ? -1.356 14.805 -12.699 1.00 88.38 135 ALA A N 1
ATOM 1063 C CA . ALA A 1 135 ? -0.296 14.064 -13.377 1.00 88.38 135 ALA A CA 1
ATOM 1064 C C . ALA A 1 135 ? -0.855 13.172 -14.494 1.00 88.38 135 ALA A C 1
ATOM 1066 O O . ALA A 1 135 ? -0.337 13.194 -15.608 1.00 88.38 135 ALA A O 1
ATOM 1067 N N . ALA A 1 136 ? -1.945 12.443 -14.229 1.00 86.81 136 ALA A N 1
ATOM 1068 C CA . ALA A 1 136 ? -2.629 11.646 -15.240 1.00 86.81 136 ALA A CA 1
ATOM 1069 C C . ALA A 1 136 ? -3.123 12.520 -16.400 1.00 86.81 136 ALA A C 1
ATOM 1071 O O . ALA A 1 136 ? -2.836 12.212 -17.551 1.00 86.81 136 ALA A O 1
ATOM 1072 N N . ALA A 1 137 ? -3.792 13.641 -16.115 1.00 84.94 137 ALA A N 1
ATOM 1073 C CA . ALA A 1 137 ? -4.260 14.563 -17.147 1.00 84.94 137 ALA A CA 1
ATOM 1074 C C . ALA A 1 137 ? -3.101 15.102 -18.005 1.00 84.94 137 ALA A C 1
ATOM 1076 O O . ALA A 1 137 ? -3.224 15.148 -19.225 1.00 84.94 137 ALA A O 1
ATOM 1077 N N . LYS A 1 138 ? -1.954 15.425 -17.391 1.00 84.62 138 LYS A N 1
ATOM 1078 C CA . LYS A 1 138 ? -0.739 15.849 -18.101 1.00 84.62 138 LYS A CA 1
ATOM 1079 C C . LYS A 1 138 ? -0.150 14.735 -18.970 1.00 84.62 138 LYS A C 1
ATOM 1081 O O . LYS A 1 138 ? 0.171 14.985 -20.125 1.00 84.62 138 LYS A O 1
ATOM 1086 N N . PHE A 1 139 ? -0.027 13.509 -18.457 1.00 84.12 139 PHE A N 1
ATOM 1087 C CA . PHE A 1 139 ? 0.449 12.379 -19.265 1.00 84.12 139 PHE A CA 1
ATOM 1088 C C . PHE A 1 139 ? -0.474 12.099 -20.449 1.00 84.12 139 PHE A C 1
ATOM 1090 O O . PHE A 1 139 ? -0.001 11.763 -21.526 1.00 84.12 139 PHE A O 1
ATOM 1097 N N . MET A 1 140 ? -1.778 12.309 -20.284 1.00 81.38 140 MET A N 1
ATOM 1098 C CA . MET A 1 140 ? -2.749 12.132 -21.360 1.00 81.38 140 MET A CA 1
ATOM 1099 C C . MET A 1 140 ? -2.686 13.214 -22.450 1.00 81.38 140 MET A C 1
ATOM 1101 O O . MET A 1 140 ? -3.344 13.063 -23.476 1.00 81.38 140 MET A O 1
ATOM 1105 N N . GLN A 1 141 ? -1.888 14.273 -22.267 1.00 79.38 141 GLN A N 1
ATOM 1106 C CA . GLN A 1 141 ? -1.572 15.246 -23.319 1.00 79.38 141 GLN A CA 1
ATOM 1107 C C . GLN A 1 141 ? -0.382 14.819 -24.189 1.00 79.38 141 GLN A C 1
ATOM 1109 O O . GLN A 1 141 ? -0.214 15.364 -25.276 1.00 79.38 141 GLN A O 1
ATOM 1114 N N . ASP A 1 142 ? 0.444 13.876 -23.725 1.00 82.38 142 ASP A N 1
ATOM 1115 C CA . ASP A 1 142 ? 1.609 13.374 -24.454 1.00 82.38 142 ASP A CA 1
ATOM 1116 C C . ASP A 1 142 ? 1.209 12.152 -25.307 1.00 82.38 142 ASP A C 1
ATOM 1118 O O . ASP A 1 142 ? 0.913 11.086 -24.749 1.00 82.38 142 ASP A O 1
ATOM 1122 N N . PRO A 1 143 ? 1.213 12.260 -26.653 1.00 80.31 143 PRO A N 1
ATOM 1123 C CA . PRO A 1 143 ? 0.821 11.167 -27.540 1.00 80.31 143 PRO A CA 1
ATOM 1124 C C . PRO A 1 143 ? 1.613 9.873 -27.321 1.00 80.31 143 PRO A C 1
ATOM 1126 O O . PRO A 1 143 ? 1.052 8.788 -27.490 1.00 80.31 143 PRO A O 1
ATOM 1129 N N . GLU A 1 144 ? 2.885 9.956 -26.908 1.00 84.88 144 GLU A N 1
ATOM 1130 C CA . GLU A 1 144 ? 3.688 8.765 -26.621 1.00 84.88 144 GLU A CA 1
ATOM 1131 C C . GLU A 1 144 ? 3.155 8.019 -25.392 1.00 84.88 144 GLU A C 1
ATOM 1133 O O . GLU A 1 144 ? 3.051 6.790 -25.406 1.00 84.88 144 GLU A O 1
ATOM 1138 N N . GLN A 1 145 ? 2.743 8.735 -24.339 1.00 83.19 145 GLN A N 1
ATOM 1139 C CA . GLN A 1 145 ? 2.167 8.095 -23.149 1.00 83.19 145 GLN A CA 1
ATOM 1140 C C . GLN A 1 145 ? 0.771 7.529 -23.425 1.00 83.19 145 GLN A C 1
ATOM 1142 O O . GLN A 1 145 ? 0.452 6.434 -22.957 1.00 83.19 145 GLN A O 1
ATOM 1147 N N . VAL A 1 146 ? -0.047 8.223 -24.225 1.00 78.19 146 VAL A N 1
ATOM 1148 C CA . VAL A 1 146 ? -1.369 7.717 -24.638 1.00 78.19 146 VAL A CA 1
ATOM 1149 C C . VAL A 1 146 ? -1.222 6.429 -25.454 1.00 78.19 146 VAL A C 1
ATOM 1151 O O . VAL A 1 146 ? -1.949 5.460 -25.217 1.00 78.19 146 VAL A O 1
ATOM 1154 N N . ALA A 1 147 ? -0.255 6.375 -26.377 1.00 79.38 147 ALA A N 1
ATOM 1155 C CA . ALA A 1 147 ? 0.030 5.171 -27.153 1.00 79.38 147 ALA A CA 1
ATOM 1156 C C . ALA A 1 147 ? 0.444 3.993 -26.252 1.00 79.38 147 ALA A C 1
ATOM 1158 O O . ALA A 1 147 ? -0.022 2.870 -26.453 1.00 79.38 147 ALA A O 1
ATOM 1159 N N . ARG A 1 148 ? 1.246 4.249 -25.208 1.00 79.50 148 ARG A N 1
ATOM 1160 C CA . ARG A 1 148 ? 1.666 3.232 -24.223 1.00 79.50 148 ARG A CA 1
ATOM 1161 C C . ARG A 1 148 ? 0.519 2.671 -23.381 1.00 79.50 148 ARG A C 1
ATOM 1163 O O . ARG A 1 148 ? 0.597 1.516 -22.972 1.00 79.50 148 ARG A O 1
ATOM 1170 N N . LEU A 1 149 ? -0.539 3.447 -23.139 1.00 72.75 149 LEU A N 1
ATOM 1171 C CA . LEU A 1 149 ? -1.758 2.980 -22.463 1.00 72.75 149 LEU A CA 1
ATOM 1172 C C . LEU A 1 149 ? -2.642 2.084 -23.356 1.00 72.75 149 LEU A C 1
ATOM 1174 O O . LEU A 1 149 ? -3.647 1.560 -22.881 1.00 72.75 149 LEU A O 1
ATOM 1178 N N . GLY A 1 150 ? -2.273 1.881 -24.628 1.00 63.41 150 GLY A N 1
ATOM 1179 C CA . GLY A 1 150 ? -2.947 0.959 -25.548 1.00 63.41 150 GLY A CA 1
ATOM 1180 C C . GLY A 1 150 ? -4.224 1.505 -26.202 1.00 63.41 150 GLY A C 1
ATOM 1181 O O . GLY A 1 150 ? -4.924 0.746 -26.862 1.00 63.41 150 GLY A O 1
ATOM 1182 N N . GLY A 1 151 ? -4.527 2.802 -26.043 1.00 58.47 151 GLY A N 1
ATOM 1183 C CA . GLY A 1 151 ? -5.768 3.448 -26.513 1.00 58.47 151 GLY A CA 1
ATOM 1184 C C . GLY A 1 151 ? -5.559 4.682 -27.402 1.00 58.47 151 GLY A C 1
ATOM 1185 O O . GLY A 1 151 ? -6.423 5.553 -27.421 1.00 58.47 151 GLY A O 1
ATOM 1186 N N . GLY A 1 152 ? -4.410 4.753 -28.090 1.00 54.72 152 GLY A N 1
ATOM 1187 C CA . GLY A 1 152 ? -3.772 5.902 -28.767 1.00 54.72 152 GLY A CA 1
ATOM 1188 C C . GLY A 1 152 ? -4.620 7.038 -29.373 1.00 54.72 152 GLY A C 1
ATOM 1189 O O . GLY A 1 152 ? -4.124 8.158 -29.428 1.00 54.72 152 GLY A O 1
ATOM 1190 N N . GLN A 1 153 ? -5.860 6.800 -29.816 1.00 55.19 153 GLN A N 1
ATOM 1191 C CA . GLN A 1 153 ? -6.743 7.828 -30.400 1.00 55.19 153 GLN A CA 1
ATOM 1192 C C . GLN A 1 153 ? -8.049 8.043 -29.613 1.00 55.19 153 GLN A C 1
ATOM 1194 O O . GLN A 1 153 ? -8.422 9.190 -29.370 1.00 55.19 153 GLN A O 1
ATOM 1199 N N . ASP A 1 154 ? -8.708 6.983 -29.138 1.00 60.66 154 ASP A N 1
ATOM 1200 C CA . ASP A 1 154 ? -10.016 7.098 -28.469 1.00 60.66 154 ASP A CA 1
ATOM 1201 C C . ASP A 1 154 ? -9.922 7.691 -27.058 1.00 60.66 154 ASP A C 1
ATOM 1203 O O . ASP A 1 154 ? -10.763 8.499 -26.659 1.00 60.66 154 ASP A O 1
ATOM 1207 N N . LEU A 1 155 ? -8.881 7.338 -26.293 1.00 59.94 155 LEU A N 1
ATOM 1208 C CA . LEU A 1 155 ? -8.744 7.806 -24.909 1.00 59.94 155 LEU A CA 1
ATOM 1209 C C . LEU A 1 155 ? -8.339 9.290 -24.846 1.00 59.94 155 LEU A C 1
ATOM 1211 O O . LEU A 1 155 ? -8.835 10.032 -23.999 1.00 59.94 155 LEU A O 1
ATOM 1215 N N . ALA A 1 156 ? -7.487 9.739 -25.774 1.00 60.81 156 ALA A N 1
ATOM 1216 C CA . ALA A 1 156 ? -7.130 11.151 -25.916 1.00 60.81 156 ALA A CA 1
ATOM 1217 C C . ALA A 1 156 ? -8.333 12.000 -26.363 1.00 60.81 156 ALA A C 1
ATOM 1219 O O . ALA A 1 156 ? -8.556 13.076 -25.810 1.00 60.81 156 ALA A O 1
ATOM 1220 N N . ALA A 1 157 ? -9.153 11.498 -27.296 1.00 61.47 157 ALA A N 1
ATOM 1221 C CA . ALA A 1 157 ? -10.380 12.172 -27.725 1.00 61.47 157 ALA A CA 1
ATOM 1222 C C . ALA A 1 157 ? -11.432 12.262 -26.599 1.00 61.47 157 ALA A C 1
ATOM 1224 O O . ALA A 1 157 ? -12.062 13.306 -26.424 1.00 61.47 157 ALA A O 1
ATOM 1225 N N . LEU A 1 158 ? -11.588 11.203 -25.793 1.00 60.34 158 LEU A N 1
ATOM 1226 C CA . LEU A 1 158 ? -12.461 11.190 -24.608 1.00 60.34 158 LEU A CA 1
ATOM 1227 C C . LEU A 1 158 ? -12.036 12.218 -23.551 1.00 60.34 158 LEU A C 1
ATOM 1229 O O . LEU A 1 158 ? -12.887 12.866 -22.942 1.00 60.34 158 LEU A O 1
ATOM 1233 N N . ILE A 1 159 ? -10.729 12.383 -23.338 1.00 62.12 159 ILE A N 1
ATOM 1234 C CA . ILE A 1 159 ? -10.191 13.345 -22.368 1.00 62.12 159 ILE A CA 1
ATOM 1235 C C . ILE A 1 159 ? -10.269 14.778 -22.891 1.00 62.12 159 ILE A C 1
ATOM 1237 O O . ILE A 1 159 ? -10.703 15.659 -22.150 1.00 62.12 159 ILE A O 1
ATOM 1241 N N . GLY A 1 160 ? -9.920 15.007 -24.161 1.00 63.09 160 GLY A N 1
ATOM 1242 C CA . GLY A 1 160 ? -10.006 16.326 -24.795 1.00 63.09 160 GLY A CA 1
ATOM 1243 C C . GLY A 1 160 ? -11.427 16.899 -24.821 1.00 63.09 160 GLY A C 1
ATOM 1244 O O . GLY A 1 160 ? -11.598 18.111 -24.741 1.00 63.09 160 GLY A O 1
ATOM 1245 N N . ASN A 1 161 ? -12.446 16.035 -24.847 1.00 64.25 161 ASN A N 1
ATOM 1246 C CA . ASN A 1 161 ? -13.857 16.427 -24.824 1.00 64.25 161 ASN A CA 1
ATOM 1247 C C . ASN A 1 161 ? -14.477 16.495 -23.415 1.00 64.25 161 ASN A C 1
ATOM 1249 O O . ASN A 1 161 ? -15.690 16.674 -23.309 1.00 64.25 161 ASN A O 1
ATOM 1253 N N . SER A 1 162 ? -13.700 16.343 -22.333 1.00 65.38 162 SER A N 1
ATOM 1254 C CA . SER A 1 162 ? -14.217 16.363 -20.957 1.00 65.38 162 SER A CA 1
ATOM 1255 C C . SER A 1 162 ? -13.981 17.721 -20.273 1.00 65.38 162 SER A C 1
ATOM 1257 O O . SER A 1 162 ? -12.851 18.009 -19.865 1.00 65.38 162 SER A O 1
ATOM 1259 N N . PRO A 1 163 ? -15.032 18.542 -20.053 1.00 63.72 163 PRO A N 1
ATOM 1260 C CA . PRO A 1 163 ? -14.906 19.843 -19.387 1.00 63.72 163 PRO A CA 1
ATOM 1261 C C . PRO A 1 163 ? -14.318 19.731 -17.973 1.00 63.72 163 PRO A C 1
ATOM 1263 O O . PRO A 1 163 ? -13.496 20.545 -17.569 1.00 63.72 163 PRO A O 1
ATOM 1266 N N . ALA A 1 164 ? -14.665 18.663 -17.246 1.00 58.97 164 ALA A N 1
ATOM 1267 C CA . ALA A 1 164 ? -14.164 18.414 -15.896 1.00 58.97 164 ALA A CA 1
ATOM 1268 C C . ALA A 1 164 ? -12.651 18.126 -15.854 1.00 58.97 164 ALA A C 1
ATOM 1270 O O . ALA A 1 164 ? -11.997 18.450 -14.862 1.00 58.97 164 ALA A O 1
ATOM 1271 N N . LEU A 1 165 ? -12.083 17.520 -16.908 1.00 55.31 165 LEU A N 1
ATOM 1272 C CA . LEU A 1 165 ? -10.630 17.346 -17.016 1.00 55.31 165 LEU A CA 1
ATOM 1273 C C . LEU A 1 165 ? -9.934 18.621 -17.506 1.00 55.31 165 LEU A C 1
ATOM 1275 O O . LEU A 1 165 ? -8.837 18.908 -17.035 1.00 55.31 165 LEU A O 1
ATOM 1279 N N . ALA A 1 166 ? -10.570 19.411 -18.376 1.00 60.38 166 ALA A N 1
ATOM 1280 C CA . ALA A 1 166 ? -10.054 20.721 -18.782 1.00 60.38 166 ALA A CA 1
ATOM 1281 C C . ALA A 1 166 ? -9.903 21.679 -17.581 1.00 60.38 166 ALA A C 1
ATOM 1283 O O . ALA A 1 166 ? -8.883 22.355 -17.451 1.00 60.38 166 ALA A O 1
ATOM 1284 N N . ASP A 1 167 ? -10.856 21.665 -16.644 1.00 64.69 167 ASP A N 1
ATOM 1285 C CA . ASP A 1 167 ? -10.783 22.453 -15.404 1.00 64.69 167 ASP A CA 1
ATOM 1286 C C . ASP A 1 167 ? -9.651 21.999 -14.463 1.00 64.69 167 ASP A C 1
ATOM 1288 O O . ASP A 1 167 ? -9.056 22.814 -13.757 1.00 64.69 167 ASP A O 1
ATOM 1292 N N . LEU A 1 168 ? -9.326 20.701 -14.456 1.00 56.78 168 LEU A N 1
ATOM 1293 C CA . LEU A 1 168 ? -8.205 20.130 -13.694 1.00 56.78 168 LEU A CA 1
ATOM 1294 C C . LEU A 1 168 ? -6.838 20.532 -14.268 1.00 56.78 168 LEU A C 1
ATOM 1296 O O . LEU A 1 168 ? -5.871 20.619 -13.512 1.00 56.78 168 LEU A O 1
ATOM 1300 N N . LEU A 1 169 ? -6.767 20.782 -15.579 1.00 53.78 169 LEU A N 1
ATOM 1301 C CA . LEU A 1 169 ? -5.558 21.195 -16.296 1.00 53.78 169 LEU A CA 1
ATOM 1302 C C . LEU A 1 169 ? -5.249 22.694 -16.150 1.00 53.78 169 LEU A C 1
ATOM 1304 O O . LEU A 1 169 ? -4.085 23.075 -16.213 1.00 53.78 169 LEU A O 1
ATOM 1308 N N . ASN A 1 170 ? -6.272 23.527 -15.934 1.00 61.56 170 ASN A N 1
ATOM 1309 C CA . ASN A 1 170 ? -6.145 24.990 -15.900 1.00 61.56 170 ASN A CA 1
ATOM 1310 C C . ASN A 1 170 ? -6.046 25.589 -14.485 1.00 61.56 170 ASN A C 1
ATOM 1312 O O . ASN A 1 170 ? -5.893 26.803 -14.346 1.00 61.56 170 ASN A O 1
ATOM 1316 N N . LYS A 1 171 ? -6.149 24.779 -13.423 1.00 53.56 171 LYS A N 1
ATOM 1317 C CA . LYS A 1 171 ? -5.954 25.261 -12.047 1.00 53.56 171 LYS A CA 1
ATOM 1318 C C . LYS A 1 171 ? -4.482 25.172 -11.658 1.00 53.56 171 LYS A C 1
ATOM 1320 O O . LYS A 1 171 ? -3.989 24.086 -11.356 1.00 53.56 171 LYS A O 1
ATOM 1325 N N . GLU A 1 172 ? -3.805 26.320 -11.635 1.00 35.56 172 GLU A N 1
ATOM 1326 C CA . GLU A 1 172 ? -2.495 26.435 -10.991 1.00 35.56 172 GLU A CA 1
ATOM 1327 C C . GLU A 1 172 ? -2.601 26.084 -9.495 1.00 35.56 172 GLU A C 1
ATOM 1329 O O . GLU A 1 172 ? -3.616 26.395 -8.859 1.00 35.56 172 GLU A O 1
ATOM 1334 N N . PRO A 1 173 ? -1.591 25.406 -8.923 1.00 39.97 173 PRO A N 1
ATOM 1335 C CA . PRO A 1 173 ? -1.593 25.072 -7.508 1.00 39.97 173 PRO A CA 1
ATOM 1336 C C . PRO A 1 173 ? -1.418 26.354 -6.680 1.00 39.97 173 PRO A C 1
ATOM 1338 O O . PRO A 1 173 ? -0.377 27.002 -6.755 1.00 39.97 173 PRO A O 1
ATOM 1341 N N . THR A 1 174 ? -2.447 26.718 -5.911 1.00 42.34 174 THR A N 1
ATOM 1342 C CA . THR A 1 174 ? -2.373 27.718 -4.828 1.00 42.34 174 THR A CA 1
ATOM 1343 C C . THR A 1 174 ? -1.632 27.181 -3.619 1.00 42.34 174 THR A C 1
ATOM 1345 O O . THR A 1 174 ? -1.918 26.014 -3.259 1.00 42.34 174 THR A O 1
#

pLDDT: mean 89.35, std 14.21, range [35.56, 98.69]

Foldseek 3Di:
DFADKDKWWQDPQRKTADDPVQLVVCVVQPQSWKKWFQDPPDLWIKMATPVVLVVLVVVLPVCPDPRPVSVVSCCRPVVRIDIWHADPRRMTRDPPVSCVSQVADTMWMWHGDDRIIMIHHPVCVVVVVLVVLQVVLVLLVDLVSCVVVVNNPPVNVVLVPDPVSVVSNPDDDD

Organism: NCBI:txid652676

Sequence (174 aa):
MFISTSEHGVDAKNRVSVPASYRAVLRGDPHDAIYLFPHFSGQYLEGGGELFIQQYRADIARLGRYDPLAQVMEVAVLGAARRLDFDSTGRITVPKAFLEHAKISKKATFVGCGSRFEIWNADKQATREQEMRQAAAKFMQDPEQVARLGGGQDLAALIGNSPALADLLNKEPT